Protein AF-A0A935T6H9-F1 (afdb_monomer_lite)

Structure (mmCIF, N/CA/C/O backbone):
data_AF-A0A935T6H9-F1
#
_entry.id   AF-A0A935T6H9-F1
#
loop_
_atom_site.group_PDB
_atom_site.id
_atom_site.type_symbol
_atom_site.label_atom_id
_atom_site.label_alt_id
_atom_site.label_comp_id
_atom_site.label_asym_id
_atom_site.label_entity_id
_atom_site.label_seq_id
_atom_site.pdbx_PDB_ins_code
_atom_site.Cartn_x
_atom_site.Cartn_y
_atom_site.Cartn_z
_atom_site.occupancy
_atom_site.B_iso_or_equiv
_atom_site.auth_seq_id
_atom_site.auth_comp_id
_atom_site.auth_asym_id
_atom_site.auth_atom_id
_atom_site.pdbx_PDB_model_num
ATOM 1 N N . MET A 1 1 ? -3.348 -2.156 11.776 1.00 93.25 1 MET A N 1
ATOM 2 C CA . MET A 1 1 ? -3.528 -0.909 10.995 1.00 93.25 1 MET A CA 1
ATOM 3 C C . MET A 1 1 ? -2.315 0.017 11.022 1.00 93.25 1 MET A C 1
ATOM 5 O O . MET A 1 1 ? -1.861 0.352 9.945 1.00 93.25 1 MET A O 1
ATOM 9 N N . LYS A 1 2 ? -1.727 0.398 12.173 1.00 97.06 2 LYS A N 1
ATOM 10 C CA . LYS A 1 2 ? -0.544 1.299 12.185 1.00 97.06 2 LYS A CA 1
ATOM 11 C C . LYS A 1 2 ? 0.633 0.799 11.331 1.00 97.06 2 LYS A C 1
ATOM 13 O O . LYS A 1 2 ? 1.162 1.563 10.543 1.00 97.06 2 LYS A O 1
ATOM 18 N N . LEU A 1 3 ? 0.987 -0.487 11.433 1.00 96.69 3 LEU A N 1
ATOM 19 C CA . LEU A 1 3 ? 1.999 -1.092 10.554 1.00 96.69 3 LEU A CA 1
ATOM 20 C C . LEU A 1 3 ? 1.602 -1.004 9.074 1.00 96.69 3 LEU A C 1
ATOM 22 O O . LEU A 1 3 ? 2.438 -0.675 8.250 1.00 96.69 3 LEU A O 1
ATOM 26 N N . MET A 1 4 ? 0.331 -1.253 8.747 1.00 97.44 4 MET A N 1
ATOM 27 C CA . MET A 1 4 ? -0.152 -1.162 7.367 1.00 97.44 4 MET A CA 1
ATOM 28 C C . MET A 1 4 ? 0.023 0.260 6.833 1.00 97.44 4 MET A C 1
ATOM 30 O O . MET A 1 4 ? 0.609 0.409 5.782 1.00 97.44 4 MET A O 1
ATOM 34 N N . ILE A 1 5 ? -0.325 1.303 7.599 1.00 98.38 5 ILE A N 1
ATOM 35 C CA . ILE A 1 5 ? -0.088 2.709 7.206 1.00 98.38 5 ILE A CA 1
ATOM 36 C C . ILE A 1 5 ? 1.379 2.964 6.827 1.00 98.38 5 ILE A C 1
ATOM 38 O O 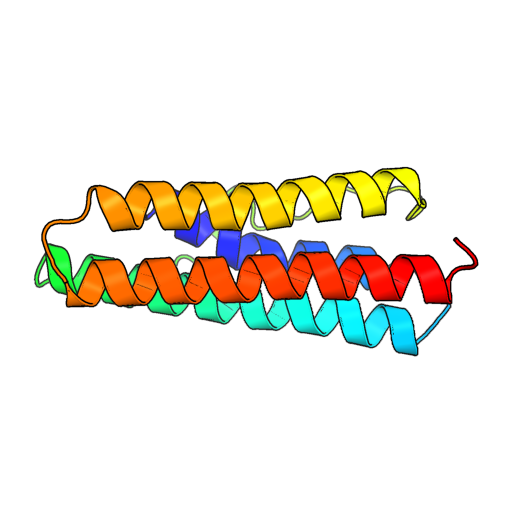. ILE A 1 5 ? 1.645 3.690 5.872 1.00 98.38 5 ILE A O 1
ATOM 42 N N . LEU A 1 6 ? 2.332 2.368 7.549 1.00 97.94 6 LEU A N 1
ATOM 43 C CA . LEU A 1 6 ? 3.752 2.491 7.214 1.00 97.94 6 LEU A CA 1
ATOM 44 C C . LEU A 1 6 ? 4.088 1.797 5.884 1.00 97.94 6 LEU A C 1
ATOM 46 O O . LEU A 1 6 ? 4.887 2.311 5.114 1.00 97.94 6 LEU A O 1
ATOM 50 N N . LEU A 1 7 ? 3.474 0.652 5.591 1.00 97.12 7 LEU A N 1
ATOM 51 C CA . LEU A 1 7 ? 3.682 -0.051 4.322 1.00 97.12 7 LEU A CA 1
ATOM 52 C C . LEU A 1 7 ? 3.012 0.686 3.153 1.00 97.12 7 LEU A C 1
ATOM 54 O O . LEU A 1 7 ? 3.672 0.939 2.153 1.00 97.12 7 LEU A O 1
ATOM 58 N N . GLU A 1 8 ? 1.764 1.128 3.322 1.00 97.94 8 GLU A N 1
ATOM 59 C CA . GLU A 1 8 ? 1.016 1.897 2.316 1.00 97.94 8 GLU A CA 1
ATOM 60 C C . GLU A 1 8 ? 1.744 3.199 1.940 1.00 97.94 8 GLU A C 1
ATOM 62 O O . GLU A 1 8 ? 1.928 3.528 0.773 1.00 97.94 8 GLU A O 1
ATOM 67 N N . THR A 1 9 ? 2.248 3.944 2.929 1.00 97.56 9 THR A N 1
ATOM 68 C CA . THR A 1 9 ? 3.007 5.177 2.645 1.00 97.56 9 THR A CA 1
ATOM 69 C C . THR A 1 9 ? 4.376 4.909 2.021 1.00 97.56 9 THR A C 1
ATOM 71 O O . THR A 1 9 ? 4.877 5.756 1.288 1.00 97.56 9 THR A O 1
ATOM 74 N N . ALA A 1 10 ? 4.973 3.737 2.256 1.00 96.88 10 ALA A N 1
ATOM 75 C CA . ALA A 1 10 ? 6.195 3.308 1.575 1.00 96.88 10 ALA A CA 1
ATOM 76 C C . ALA A 1 10 ? 5.948 2.838 0.127 1.00 96.88 10 ALA A C 1
ATOM 78 O O . ALA A 1 10 ? 6.893 2.756 -0.662 1.00 96.88 10 ALA A O 1
ATOM 79 N N . GLY A 1 11 ? 4.695 2.560 -0.242 1.00 97.06 11 GLY A N 1
ATOM 80 C CA . GLY A 1 11 ? 4.313 2.141 -1.586 1.00 97.06 11 GLY A CA 1
ATOM 81 C C . GLY A 1 11 ? 4.603 3.202 -2.649 1.00 97.06 11 GLY A C 1
ATOM 82 O O . GLY A 1 11 ? 5.179 2.882 -3.687 1.00 97.06 11 GLY A O 1
ATOM 83 N N . GLU A 1 12 ? 4.308 4.480 -2.384 1.00 96.94 12 GLU A N 1
ATOM 84 C CA . GLU A 1 12 ? 4.572 5.571 -3.336 1.00 96.94 12 GLU A CA 1
ATOM 85 C C . GLU A 1 12 ? 6.046 5.654 -3.780 1.00 96.94 12 GLU A C 1
ATOM 87 O O . GLU A 1 12 ? 6.306 5.535 -4.984 1.00 96.94 12 GLU A O 1
ATOM 92 N N . PRO A 1 13 ? 7.035 5.802 -2.872 1.00 96.44 13 PRO A N 1
ATOM 93 C CA . PRO A 1 13 ? 8.434 5.867 -3.281 1.00 96.44 13 PRO A CA 1
ATOM 94 C C . PRO A 1 13 ? 8.929 4.560 -3.920 1.00 96.44 13 PRO A C 1
ATOM 96 O O . PRO A 1 13 ? 9.756 4.619 -4.833 1.00 96.44 13 PRO A O 1
ATOM 99 N N . LEU A 1 14 ? 8.410 3.394 -3.512 1.00 96.50 14 LEU A N 1
ATOM 100 C CA . LEU A 1 14 ? 8.722 2.113 -4.157 1.00 96.50 14 LEU A CA 1
ATOM 101 C C . LEU A 1 14 ? 8.260 2.099 -5.621 1.00 96.50 14 LEU A C 1
ATOM 103 O O . LEU A 1 14 ? 9.062 1.852 -6.524 1.00 96.50 14 LEU A O 1
ATOM 107 N N . TYR A 1 15 ? 6.986 2.401 -5.869 1.00 97.81 15 TYR A N 1
ATOM 108 C CA . TYR A 1 15 ? 6.401 2.435 -7.208 1.00 97.81 15 TYR A CA 1
ATOM 109 C C . TYR A 1 15 ? 7.052 3.478 -8.112 1.00 97.81 15 TYR A C 1
ATOM 111 O O . TYR A 1 15 ? 7.261 3.235 -9.303 1.00 97.81 15 TYR A O 1
ATOM 119 N N . PHE A 1 16 ? 7.411 4.631 -7.553 1.00 96.31 16 PHE A N 1
ATOM 120 C CA . PHE A 1 16 ? 8.108 5.671 -8.297 1.00 96.31 16 PHE A CA 1
ATOM 121 C C . PHE A 1 16 ? 9.527 5.216 -8.649 1.00 96.31 16 PHE A C 1
ATOM 123 O O . PHE A 1 16 ? 9.931 5.365 -9.799 1.00 96.31 16 PHE A O 1
ATOM 130 N N . GLY A 1 17 ? 10.248 4.585 -7.718 1.00 95.50 17 GLY A N 1
ATOM 131 C CA . GLY A 1 17 ? 11.563 3.997 -7.985 1.00 95.50 17 GLY A CA 1
ATOM 132 C C . GLY A 1 17 ? 11.528 2.920 -9.075 1.00 95.50 17 GLY A C 1
ATOM 133 O O . GLY A 1 17 ? 12.392 2.903 -9.950 1.00 95.50 17 GLY A O 1
ATOM 134 N N . LEU A 1 18 ? 10.497 2.069 -9.078 1.00 96.38 18 LEU A N 1
ATOM 135 C CA . LEU A 1 18 ? 10.265 1.091 -10.146 1.00 96.38 18 LEU A CA 1
ATOM 136 C C . LEU A 1 18 ? 10.012 1.764 -11.497 1.00 96.38 18 LEU A C 1
ATOM 138 O O . LEU A 1 18 ? 10.591 1.359 -12.503 1.00 96.38 18 LEU A O 1
ATOM 142 N N . ALA A 1 19 ? 9.182 2.808 -11.528 1.00 96.75 19 ALA A N 1
ATOM 143 C CA . ALA A 1 19 ? 8.930 3.562 -12.749 1.00 96.75 19 ALA A CA 1
ATOM 144 C C . ALA A 1 19 ? 10.233 4.141 -13.322 1.00 96.75 19 ALA A C 1
ATOM 146 O O . ALA A 1 19 ? 10.474 4.042 -14.521 1.00 96.75 19 ALA A O 1
ATOM 147 N N . GLU A 1 20 ? 11.126 4.674 -12.486 1.00 94.56 20 GLU A N 1
ATOM 148 C CA . GLU A 1 20 ? 12.399 5.222 -12.966 1.00 94.56 20 GLU A CA 1
ATOM 149 C C . GLU A 1 20 ? 13.270 4.198 -13.717 1.00 94.56 20 GLU A C 1
ATOM 151 O O . GLU A 1 20 ? 13.994 4.584 -14.637 1.00 94.56 20 GLU A O 1
ATOM 156 N N . GLY A 1 21 ? 13.135 2.905 -13.406 1.00 92.81 21 GLY A N 1
ATOM 157 C CA . GLY A 1 21 ? 13.841 1.809 -14.076 1.00 92.81 21 GLY A CA 1
ATOM 158 C C . GLY A 1 21 ? 13.265 1.367 -15.428 1.00 92.81 21 GLY A C 1
ATOM 159 O O . GLY A 1 21 ? 13.861 0.505 -16.074 1.00 92.81 21 GLY A O 1
ATOM 160 N N . LEU A 1 22 ? 12.133 1.924 -15.874 1.00 94.88 22 LEU A N 1
ATOM 161 C CA . LEU A 1 22 ? 11.483 1.565 -17.139 1.00 94.88 22 LEU A CA 1
ATOM 162 C C . LEU A 1 22 ? 11.754 2.591 -18.246 1.00 94.88 22 LEU A C 1
ATOM 164 O O . LEU A 1 22 ? 11.831 3.793 -17.992 1.00 94.88 22 LEU A O 1
ATOM 168 N N . SER A 1 23 ? 11.836 2.123 -19.495 1.00 92.56 23 SER A N 1
ATOM 169 C CA . SER A 1 23 ? 11.991 2.973 -20.687 1.00 92.56 23 SER A CA 1
ATOM 170 C C . SER A 1 23 ? 10.662 3.419 -21.313 1.00 92.56 23 SER A C 1
ATOM 172 O O . SER A 1 23 ? 10.629 4.430 -22.011 1.00 92.56 23 SER A O 1
ATOM 174 N N . SER A 1 24 ? 9.568 2.689 -21.073 1.00 96.19 24 SER A N 1
ATOM 175 C CA . SER A 1 24 ? 8.231 3.011 -21.591 1.00 96.19 24 SER A CA 1
ATOM 176 C C . SER A 1 24 ? 7.511 4.013 -20.683 1.00 96.19 24 SER A C 1
ATOM 178 O O . SER A 1 24 ? 7.191 3.686 -19.543 1.00 96.19 24 SER A O 1
ATOM 180 N N . GLU A 1 25 ? 7.212 5.222 -21.175 1.00 97.81 25 GLU A N 1
ATOM 181 C CA . GLU A 1 25 ? 6.504 6.248 -20.382 1.00 97.81 25 GLU A CA 1
ATOM 182 C C . GLU A 1 25 ? 5.075 5.836 -20.008 1.00 97.81 25 GLU A C 1
ATOM 184 O O . GLU A 1 25 ? 4.578 6.189 -18.936 1.00 97.81 25 GLU A O 1
ATOM 189 N N . GLU A 1 26 ? 4.428 5.036 -20.852 1.00 98.19 26 GLU A N 1
ATOM 190 C CA . GLU A 1 26 ? 3.116 4.474 -20.545 1.00 98.19 26 GLU A CA 1
ATOM 191 C C . GLU A 1 26 ? 3.206 3.538 -19.332 1.00 98.19 26 GLU A C 1
ATOM 193 O O . GLU A 1 26 ? 2.496 3.728 -18.344 1.00 98.19 26 GLU A O 1
ATOM 198 N N . ALA A 1 27 ? 4.176 2.619 -19.331 1.00 98.19 27 ALA A N 1
ATOM 199 C CA . ALA A 1 27 ? 4.413 1.723 -18.203 1.00 98.19 27 ALA A CA 1
ATOM 200 C C . ALA A 1 27 ? 4.794 2.483 -16.916 1.00 98.19 27 ALA A C 1
ATOM 202 O O . ALA A 1 27 ? 4.328 2.158 -15.822 1.00 98.19 27 ALA A O 1
ATOM 203 N N . ARG A 1 28 ? 5.593 3.551 -17.039 1.00 98.38 28 ARG A N 1
ATOM 204 C CA . ARG A 1 28 ? 5.948 4.443 -15.920 1.00 98.38 28 ARG A CA 1
ATOM 205 C C . ARG A 1 28 ? 4.724 5.119 -15.322 1.00 98.38 28 ARG A C 1
ATOM 207 O O . ARG A 1 28 ? 4.598 5.212 -14.101 1.00 98.38 28 ARG A O 1
ATOM 214 N N . THR A 1 29 ? 3.823 5.594 -16.175 1.00 98.69 29 THR A N 1
ATOM 215 C CA . THR A 1 29 ? 2.588 6.262 -15.757 1.00 98.69 29 THR A CA 1
ATOM 216 C C . THR A 1 29 ? 1.700 5.320 -14.954 1.00 98.69 29 THR A C 1
ATOM 218 O O . THR A 1 29 ? 1.190 5.718 -13.903 1.00 98.69 29 THR A O 1
ATOM 221 N N . LEU A 1 30 ? 1.579 4.071 -15.408 1.00 98.62 30 LEU A N 1
ATOM 222 C CA . LEU A 1 30 ? 0.832 3.024 -14.720 1.00 98.62 30 LEU A CA 1
ATOM 223 C C . LEU A 1 30 ? 1.402 2.737 -13.320 1.00 98.62 30 LEU A C 1
ATOM 225 O O . LEU A 1 30 ? 0.659 2.783 -12.341 1.00 98.62 30 LEU A O 1
ATOM 229 N N . LEU A 1 31 ? 2.717 2.545 -13.181 1.00 98.38 31 LEU A N 1
ATOM 230 C CA . LEU A 1 31 ? 3.334 2.309 -11.867 1.00 98.38 31 LEU A CA 1
ATOM 231 C C . LEU A 1 31 ? 3.197 3.507 -10.922 1.00 98.38 31 LEU A C 1
ATOM 233 O O . LEU A 1 31 ? 2.820 3.346 -9.764 1.00 98.38 31 LEU A O 1
ATOM 237 N N . ARG A 1 32 ? 3.426 4.732 -11.410 1.00 98.56 32 ARG A N 1
ATOM 238 C CA . ARG A 1 32 ? 3.225 5.942 -10.593 1.00 98.56 32 ARG A CA 1
ATOM 239 C C . ARG A 1 32 ? 1.766 6.109 -10.167 1.00 98.56 32 ARG A C 1
ATOM 241 O O . ARG A 1 32 ? 1.504 6.766 -9.163 1.00 98.56 32 ARG A O 1
ATOM 248 N N . GLN A 1 33 ? 0.814 5.573 -10.933 1.00 98.50 33 GLN A N 1
ATOM 249 C CA . GLN A 1 33 ? -0.586 5.568 -10.529 1.00 98.50 33 GLN A CA 1
ATOM 250 C C . GLN A 1 33 ? -0.825 4.659 -9.324 1.00 98.50 33 GLN A C 1
ATOM 252 O O . GLN A 1 33 ? -1.447 5.148 -8.384 1.00 98.50 33 GLN A O 1
ATOM 257 N N . ASN A 1 34 ? -0.293 3.427 -9.311 1.00 98.50 34 ASN A N 1
ATOM 258 C CA . ASN A 1 34 ? -0.342 2.572 -8.114 1.00 98.50 34 ASN A CA 1
ATOM 259 C C . ASN A 1 34 ? 0.233 3.333 -6.915 1.00 98.50 34 ASN A C 1
ATOM 261 O O . ASN A 1 34 ? -0.471 3.546 -5.940 1.00 98.50 34 ASN A O 1
ATOM 265 N N . GLY A 1 35 ? 1.449 3.880 -7.045 1.00 97.50 35 GLY A N 1
ATOM 266 C CA . GLY A 1 35 ? 2.110 4.591 -5.947 1.00 97.50 35 GLY A CA 1
ATOM 267 C C . GLY A 1 35 ? 1.277 5.717 -5.320 1.00 97.50 35 GLY A C 1
ATOM 268 O O . GLY A 1 35 ? 1.233 5.842 -4.101 1.00 97.50 35 GLY A O 1
ATOM 269 N N . ARG A 1 36 ? 0.562 6.513 -6.127 1.00 97.56 36 ARG A N 1
ATOM 270 C CA . ARG A 1 36 ? -0.347 7.545 -5.595 1.00 97.56 36 ARG A CA 1
ATOM 271 C C . ARG A 1 36 ? -1.574 6.943 -4.909 1.00 97.56 36 ARG A C 1
ATOM 273 O O . ARG A 1 36 ? -2.032 7.495 -3.911 1.00 97.56 36 ARG A O 1
ATOM 280 N N . GLU A 1 37 ? -2.121 5.857 -5.450 1.00 98.06 37 GLU A N 1
ATOM 281 C CA . GLU A 1 37 ? -3.276 5.150 -4.881 1.00 98.06 37 GLU A CA 1
ATOM 282 C C . GLU A 1 37 ? -2.926 4.529 -3.505 1.00 98.06 37 GLU A C 1
ATOM 284 O O . GLU A 1 37 ? -3.736 4.649 -2.584 1.00 98.06 37 GLU A O 1
ATOM 289 N N . GLU A 1 38 ? -1.687 4.065 -3.287 1.00 97.69 38 GLU A N 1
ATOM 290 C CA . GLU A 1 38 ? -1.216 3.582 -1.968 1.00 97.69 38 GLU A CA 1
ATOM 291 C C . GLU A 1 38 ? -1.319 4.647 -0.861 1.00 97.69 38 GLU A C 1
ATOM 293 O O . GLU A 1 38 ? -1.718 4.383 0.277 1.00 97.69 38 GLU A O 1
ATOM 298 N N . THR A 1 39 ? -1.054 5.919 -1.177 1.00 95.25 39 THR A N 1
ATOM 299 C CA . THR A 1 39 ? -1.217 6.994 -0.180 1.00 95.25 39 THR A CA 1
ATOM 300 C C . THR A 1 39 ? -2.676 7.132 0.274 1.00 95.25 39 THR A C 1
ATOM 302 O O . THR A 1 39 ? -2.951 7.407 1.448 1.00 95.25 39 THR A O 1
ATOM 305 N N . ALA A 1 40 ? -3.640 6.866 -0.617 1.00 97.75 40 ALA A N 1
ATOM 306 C CA . ALA A 1 40 ? -5.056 6.866 -0.272 1.00 97.75 40 ALA A CA 1
ATOM 307 C C . ALA A 1 40 ? -5.407 5.702 0.669 1.00 97.75 40 ALA A C 1
ATOM 309 O O . ALA A 1 40 ? -6.233 5.884 1.572 1.00 97.75 40 ALA A O 1
ATOM 310 N N . HIS A 1 41 ? -4.747 4.545 0.535 1.00 98.50 41 HIS A N 1
ATOM 311 C CA . HIS A 1 41 ? -4.907 3.423 1.463 1.00 98.50 41 HIS A CA 1
ATOM 312 C C . HIS A 1 41 ? -4.539 3.822 2.890 1.00 98.50 41 HIS A C 1
ATOM 314 O O . HIS A 1 41 ? -5.322 3.589 3.822 1.00 98.50 41 HIS A O 1
ATOM 320 N N . ALA A 1 42 ? -3.401 4.503 3.060 1.00 98.25 42 ALA A N 1
ATOM 321 C CA . ALA A 1 42 ? -2.949 5.010 4.351 1.00 98.25 42 ALA A CA 1
ATOM 322 C C . ALA A 1 42 ? -3.972 5.966 4.990 1.00 98.25 42 ALA A C 1
ATOM 324 O O . ALA A 1 42 ? -4.257 5.873 6.189 1.00 98.25 42 ALA A O 1
ATOM 325 N N . HIS A 1 43 ? -4.588 6.846 4.196 1.00 98.38 43 HIS A N 1
ATOM 326 C CA . HIS A 1 43 ? -5.638 7.750 4.673 1.00 9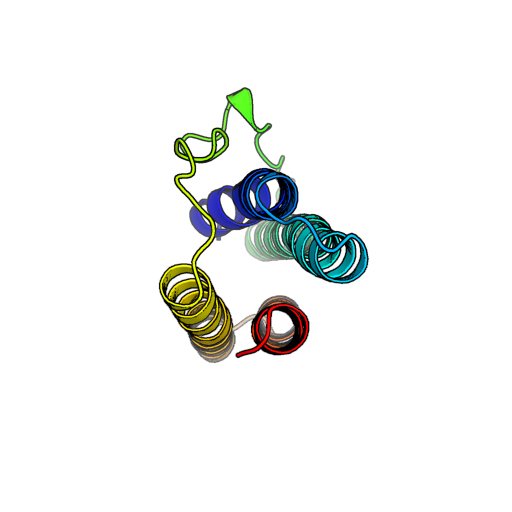8.38 43 HIS A CA 1
ATOM 327 C C . HIS A 1 43 ? -6.913 7.015 5.111 1.00 98.38 43 HIS A C 1
ATOM 329 O O . HIS A 1 43 ? -7.511 7.387 6.127 1.00 98.38 43 HIS A O 1
ATOM 335 N N . ARG A 1 44 ? -7.317 5.948 4.411 1.00 98.69 44 ARG A N 1
ATOM 336 C CA . ARG A 1 44 ? -8.454 5.114 4.841 1.00 98.69 44 ARG A CA 1
ATOM 337 C C . ARG A 1 44 ? -8.142 4.347 6.122 1.00 98.69 44 ARG A C 1
ATOM 339 O O . ARG A 1 44 ? -8.983 4.290 7.016 1.00 98.69 44 ARG A O 1
ATOM 346 N N . LEU A 1 45 ? -6.920 3.843 6.269 1.00 98.62 45 LEU A N 1
ATOM 347 C CA . LEU A 1 45 ? -6.468 3.202 7.504 1.00 98.62 45 LEU A CA 1
ATOM 348 C C . LEU A 1 45 ? -6.383 4.184 8.681 1.00 98.62 45 LEU A C 1
ATOM 350 O O . LEU A 1 45 ? -6.757 3.826 9.796 1.00 98.62 45 LEU A O 1
ATOM 354 N N . LYS A 1 46 ? -5.944 5.431 8.453 1.00 98.62 46 LYS A N 1
ATOM 355 C CA . LYS A 1 46 ? -6.031 6.508 9.455 1.00 98.62 46 LYS A CA 1
ATOM 356 C C . LYS A 1 46 ? -7.477 6.681 9.908 1.00 98.62 46 LYS A C 1
ATOM 358 O O . LYS A 1 46 ? -7.742 6.637 11.104 1.00 98.62 46 LYS A O 1
ATOM 363 N N . LYS A 1 47 ? -8.410 6.830 8.962 1.00 98.81 47 LYS A N 1
ATOM 364 C CA . LYS A 1 47 ? -9.837 6.993 9.270 1.00 98.81 47 LYS A CA 1
ATOM 365 C C . LYS A 1 47 ? -10.382 5.809 10.076 1.00 98.81 47 LYS A C 1
ATOM 367 O O . LYS A 1 47 ? -11.102 6.027 11.044 1.00 98.81 47 LYS A O 1
ATOM 372 N N . ALA A 1 48 ? -9.999 4.583 9.725 1.00 98.75 48 ALA A N 1
ATOM 373 C CA . ALA A 1 48 ? -10.347 3.381 10.475 1.00 98.75 48 ALA A CA 1
ATOM 374 C C . ALA A 1 48 ? -9.838 3.416 11.928 1.00 98.75 48 ALA A C 1
ATOM 376 O O . ALA A 1 48 ? -10.603 3.131 12.846 1.00 98.75 48 ALA A O 1
ATOM 377 N N . ILE A 1 49 ? -8.581 3.817 12.153 1.00 98.62 49 ILE A N 1
ATOM 378 C CA . ILE A 1 49 ? -8.033 3.994 13.508 1.00 98.62 49 ILE A CA 1
ATOM 379 C C . ILE A 1 49 ? -8.860 5.020 14.283 1.00 98.62 49 ILE A C 1
ATOM 381 O O . ILE A 1 49 ? -9.287 4.718 15.391 1.00 98.62 49 ILE A O 1
ATOM 385 N N . GLU A 1 50 ? -9.130 6.186 13.691 1.00 98.69 50 GLU A N 1
ATOM 386 C CA . GLU A 1 50 ? -9.886 7.265 14.342 1.00 98.69 50 GLU A CA 1
ATOM 387 C C . GLU A 1 50 ? -11.314 6.833 14.716 1.00 98.69 50 GLU A C 1
ATOM 389 O O . GLU A 1 50 ? -11.812 7.212 15.773 1.00 98.69 50 GLU A O 1
ATOM 394 N N . ILE A 1 51 ? -11.965 6.001 13.892 1.00 98.69 51 ILE A N 1
ATOM 395 C CA . ILE A 1 51 ? -13.276 5.411 14.212 1.00 98.69 51 ILE A CA 1
ATOM 396 C C . ILE A 1 51 ? -13.173 4.463 15.412 1.00 98.69 51 ILE A C 1
ATOM 398 O O . ILE A 1 51 ? -14.004 4.522 16.316 1.00 98.69 51 ILE A O 1
ATOM 402 N N . LEU A 1 52 ? -12.177 3.575 15.418 1.00 98.38 52 LEU A N 1
ATOM 403 C CA . LEU A 1 52 ? -12.038 2.539 16.445 1.00 98.38 52 LEU A CA 1
ATOM 404 C C . LEU A 1 52 ? -11.600 3.096 17.802 1.00 98.38 52 LEU A C 1
ATOM 406 O O . LEU A 1 52 ? -11.979 2.549 18.836 1.00 98.38 52 LEU A O 1
ATOM 410 N N . THR A 1 53 ? -10.780 4.147 17.809 1.00 98.06 53 THR A N 1
ATOM 411 C CA . THR A 1 53 ? -10.233 4.722 19.044 1.00 98.06 53 THR A CA 1
ATOM 412 C C . THR A 1 53 ? -11.010 5.934 19.538 1.00 98.06 53 THR A C 1
ATOM 414 O O . THR A 1 53 ? -10.914 6.250 20.719 1.00 98.06 53 THR A O 1
ATOM 417 N N . GLY A 1 54 ? -11.745 6.625 18.660 1.00 98.38 54 GLY A N 1
ATOM 418 C CA . GLY A 1 54 ? -12.345 7.929 18.956 1.00 98.38 54 GLY A CA 1
ATOM 419 C C . GLY A 1 54 ? -11.330 9.076 19.040 1.00 98.38 54 GLY A C 1
ATOM 420 O O . GLY A 1 54 ? -11.706 10.194 19.380 1.00 98.38 54 GLY A O 1
ATOM 421 N N . GLU A 1 55 ? -10.061 8.816 18.717 1.00 98.19 55 GLU A N 1
ATOM 422 C CA . GLU A 1 55 ? -8.947 9.757 18.865 1.00 98.19 55 GLU A CA 1
ATOM 423 C C . GLU A 1 55 ? -8.320 10.077 17.505 1.00 98.19 55 GLU A C 1
ATOM 425 O O . GLU A 1 55 ? -8.191 9.171 16.676 1.00 98.19 55 GLU A O 1
ATOM 430 N N . PRO A 1 56 ? -7.876 11.325 17.266 1.00 98.12 56 PRO A N 1
ATOM 431 C CA . PRO A 1 56 ? -7.194 11.690 16.032 1.00 98.12 56 PRO A CA 1
ATOM 432 C C . PRO A 1 56 ? -5.879 10.917 15.871 1.00 98.12 56 PRO A C 1
ATOM 434 O O . PRO A 1 56 ? -5.165 10.652 16.842 1.00 98.12 56 PRO A O 1
ATOM 437 N N . TYR A 1 57 ? -5.523 10.597 14.627 1.00 98.12 57 TYR A N 1
ATOM 438 C CA . TYR A 1 57 ? -4.277 9.892 14.320 1.00 98.12 57 TYR A CA 1
ATOM 439 C C . TYR A 1 57 ? -3.488 10.587 13.211 1.00 98.12 57 TYR A C 1
ATOM 441 O O . TYR A 1 57 ? -3.996 10.798 12.116 1.00 98.12 57 TYR A O 1
ATOM 449 N N . THR A 1 58 ? -2.216 10.895 13.453 1.00 98.00 58 THR A N 1
ATOM 450 C CA . THR A 1 58 ? -1.326 11.465 12.431 1.00 98.00 58 THR A CA 1
ATOM 451 C C . THR A 1 58 ? -0.570 10.348 11.719 1.00 98.00 58 THR A C 1
ATOM 453 O O . THR A 1 58 ? 0.055 9.510 12.368 1.00 98.00 58 THR A O 1
ATOM 456 N N . ILE A 1 59 ? -0.623 10.339 10.384 1.00 97.81 59 ILE A N 1
ATOM 457 C CA . ILE A 1 59 ? 0.201 9.447 9.560 1.00 97.81 59 ILE A CA 1
ATOM 458 C C . ILE A 1 59 ? 1.662 9.913 9.679 1.00 97.81 59 ILE A C 1
ATOM 460 O O . ILE A 1 59 ? 1.907 11.099 9.446 1.00 97.81 59 ILE A O 1
ATOM 464 N N . PRO A 1 60 ? 2.610 9.030 10.046 1.00 97.06 60 PRO A N 1
ATOM 465 C CA . PRO A 1 60 ? 4.028 9.379 10.084 1.00 97.06 60 PRO A CA 1
ATOM 466 C C . PRO A 1 60 ? 4.527 9.866 8.724 1.00 97.06 60 PRO A C 1
ATOM 468 O O . PRO A 1 60 ? 4.100 9.367 7.682 1.00 97.06 60 PRO A O 1
ATOM 471 N N . THR A 1 61 ? 5.444 10.825 8.734 1.00 96.62 61 THR A N 1
ATOM 472 C CA . THR A 1 61 ? 6.155 11.248 7.521 1.00 96.62 61 THR A CA 1
ATOM 473 C C . THR A 1 61 ? 7.055 10.125 6.995 1.00 96.62 61 THR A C 1
ATOM 475 O O . THR A 1 61 ? 7.362 9.172 7.715 1.00 96.62 61 THR A O 1
ATOM 478 N N . LEU A 1 62 ? 7.513 10.226 5.741 1.00 95.75 62 LEU A N 1
ATOM 479 C CA . LEU A 1 62 ? 8.432 9.231 5.169 1.00 95.75 62 LEU A CA 1
ATOM 480 C C . LEU A 1 62 ? 9.748 9.122 5.955 1.00 95.75 62 LEU A C 1
ATOM 482 O O . LEU A 1 62 ? 10.245 8.014 6.124 1.00 95.75 62 LEU A O 1
ATOM 486 N N . ASP A 1 63 ? 10.264 10.230 6.495 1.00 96.50 63 ASP A N 1
ATOM 487 C CA . ASP A 1 63 ? 11.492 10.240 7.306 1.00 96.50 63 ASP A CA 1
ATOM 488 C C . ASP A 1 63 ? 11.310 9.536 8.665 1.00 96.50 63 ASP A C 1
ATOM 490 O O . ASP A 1 63 ? 12.260 9.005 9.238 1.00 96.50 63 ASP A O 1
ATOM 494 N N . GLU A 1 64 ? 10.081 9.504 9.184 1.00 97.06 64 GLU A N 1
ATOM 495 C CA . GLU A 1 64 ? 9.715 8.786 10.412 1.00 97.06 64 GLU A CA 1
ATOM 496 C C . GLU A 1 64 ? 9.337 7.320 10.144 1.00 97.06 64 GLU A C 1
ATOM 498 O O . GLU A 1 64 ? 9.208 6.521 11.077 1.00 97.06 64 GLU A O 1
ATOM 503 N N . ASN A 1 65 ? 9.133 6.957 8.877 1.00 97.31 65 ASN A N 1
ATOM 504 C CA . ASN A 1 65 ? 8.728 5.627 8.466 1.00 97.31 65 ASN A CA 1
ATOM 505 C C . ASN A 1 65 ? 9.969 4.738 8.250 1.00 97.31 65 ASN A C 1
ATOM 507 O O . ASN A 1 65 ? 10.746 4.992 7.329 1.00 97.31 65 ASN A O 1
ATOM 511 N N . PRO A 1 66 ? 10.147 3.637 9.009 1.00 95.75 66 PRO A N 1
ATOM 512 C CA . PRO A 1 66 ? 11.288 2.734 8.826 1.00 95.75 66 PRO A CA 1
ATOM 513 C C . PRO A 1 66 ? 11.327 2.052 7.447 1.00 95.75 66 PRO A C 1
ATOM 515 O O . PRO A 1 66 ? 12.361 1.505 7.072 1.00 95.75 66 PRO A O 1
ATOM 518 N N . TYR A 1 67 ? 10.221 2.083 6.699 1.00 95.00 67 TYR A N 1
ATOM 519 C CA . TYR A 1 67 ? 10.107 1.585 5.327 1.00 95.00 67 TYR A CA 1
ATOM 520 C C . TYR A 1 67 ? 10.069 2.713 4.282 1.00 95.00 67 TYR A C 1
ATOM 522 O O . TYR A 1 67 ? 9.981 2.432 3.093 1.00 95.00 67 TYR A O 1
ATOM 530 N N . GLY A 1 68 ? 10.130 3.985 4.699 1.00 93.62 68 GLY A N 1
ATOM 531 C CA . GLY A 1 68 ? 9.943 5.146 3.820 1.00 93.62 68 GLY A CA 1
ATOM 532 C C . GLY A 1 68 ? 11.063 5.354 2.799 1.00 93.62 68 GLY A C 1
ATOM 533 O O . GLY A 1 68 ? 10.866 6.040 1.800 1.00 93.62 68 GLY A O 1
ATOM 534 N N . THR A 1 69 ? 12.228 4.735 3.016 1.00 92.44 69 THR A N 1
ATOM 535 C CA . THR A 1 69 ? 13.298 4.666 2.015 1.00 92.44 69 THR A CA 1
ATOM 536 C C . THR A 1 69 ? 13.180 3.354 1.235 1.00 92.44 69 THR A C 1
ATOM 538 O O . THR A 1 69 ? 13.371 2.289 1.830 1.00 92.44 69 THR A O 1
ATOM 541 N N . PRO A 1 70 ? 12.902 3.394 -0.081 1.00 86.81 70 PRO A N 1
ATOM 542 C CA . PRO A 1 70 ? 12.843 2.183 -0.884 1.00 86.81 70 PRO A CA 1
ATOM 543 C C . PRO A 1 70 ? 14.237 1.540 -0.971 1.00 86.81 70 PRO A C 1
ATOM 545 O O . PRO A 1 70 ? 15.253 2.245 -0.930 1.00 86.81 70 PRO A O 1
ATOM 548 N N . PRO A 1 71 ? 14.323 0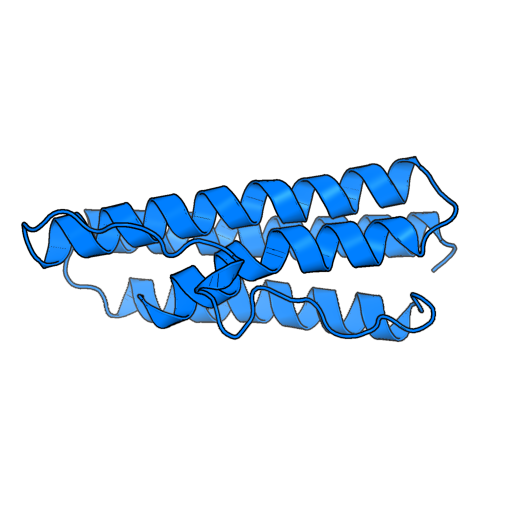.206 -1.101 1.00 83.50 71 PRO A N 1
ATOM 549 C CA . PRO A 1 71 ? 15.603 -0.452 -1.314 1.00 83.50 71 PRO A CA 1
ATOM 550 C C . PRO A 1 71 ? 16.243 0.023 -2.624 1.00 83.50 71 PRO A C 1
ATOM 552 O O . PRO A 1 71 ? 15.561 0.480 -3.543 1.00 83.50 71 PRO A O 1
ATOM 555 N N . ALA A 1 72 ? 17.567 -0.115 -2.730 1.00 82.50 72 ALA A N 1
ATOM 556 C CA . ALA A 1 72 ? 18.253 0.117 -3.994 1.00 82.50 72 ALA A CA 1
ATOM 557 C C . ALA A 1 72 ? 17.696 -0.851 -5.049 1.00 82.50 72 ALA A C 1
ATOM 559 O O . ALA A 1 72 ? 17.889 -2.065 -4.956 1.00 82.50 72 ALA A O 1
ATOM 560 N N . MET A 1 73 ? 16.986 -0.304 -6.032 1.00 77.38 73 MET A N 1
ATOM 561 C CA . MET A 1 73 ? 16.356 -1.104 -7.072 1.00 77.38 73 MET A CA 1
ATOM 562 C C . MET A 1 73 ? 17.406 -1.498 -8.109 1.00 77.38 73 MET A C 1
ATOM 564 O O . MET A 1 73 ? 18.086 -0.649 -8.686 1.00 77.38 73 MET A O 1
ATOM 568 N N . GLY A 1 74 ? 17.555 -2.805 -8.327 1.00 82.44 74 GLY A N 1
ATOM 569 C CA . GLY A 1 74 ? 18.249 -3.328 -9.501 1.00 82.44 74 GLY A CA 1
ATOM 570 C C . GLY A 1 74 ? 17.427 -3.107 -10.780 1.00 82.44 74 GLY A C 1
ATOM 571 O O . GLY A 1 74 ? 16.417 -2.402 -10.757 1.00 82.44 74 GLY A O 1
ATOM 572 N N . PRO A 1 75 ? 17.823 -3.723 -11.906 1.00 90.50 75 PRO A N 1
ATOM 573 C CA . PRO A 1 75 ? 17.018 -3.700 -13.122 1.00 90.50 75 PRO A CA 1
ATOM 574 C C . PRO A 1 75 ? 15.584 -4.175 -12.857 1.00 90.50 75 PRO A C 1
ATOM 576 O O . PRO A 1 75 ? 15.375 -5.181 -12.178 1.00 90.50 75 PRO A O 1
ATOM 579 N N . VAL A 1 76 ? 14.599 -3.470 -13.413 1.00 94.19 76 VAL A N 1
ATOM 580 C CA . VAL A 1 76 ? 13.189 -3.869 -13.326 1.00 94.19 76 VAL A CA 1
ATOM 581 C C . VAL A 1 76 ? 12.953 -4.994 -14.331 1.00 94.19 76 VAL A C 1
ATOM 583 O O . VAL A 1 76 ? 12.792 -4.750 -15.525 1.00 94.19 76 VAL A O 1
ATOM 586 N N . THR A 1 77 ? 13.007 -6.239 -13.854 1.00 93.56 77 THR A N 1
ATOM 587 C CA . THR A 1 77 ? 12.814 -7.437 -14.685 1.00 93.56 77 THR A CA 1
ATOM 588 C C . THR A 1 77 ? 11.360 -7.921 -14.662 1.00 93.56 77 THR A C 1
ATOM 590 O O . THR A 1 77 ? 10.631 -7.632 -13.706 1.00 93.56 77 THR A O 1
ATOM 593 N N . PRO A 1 78 ? 10.926 -8.719 -15.658 1.00 91.88 78 PRO A N 1
ATOM 594 C CA . PRO A 1 78 ? 9.611 -9.358 -15.630 1.00 91.88 78 PRO A CA 1
ATOM 595 C C . PRO A 1 78 ? 9.370 -10.195 -14.365 1.00 91.88 78 PRO A C 1
ATOM 597 O O . PRO A 1 78 ? 8.274 -10.186 -13.818 1.00 91.88 78 PRO A O 1
ATOM 600 N N . GLU A 1 79 ? 10.384 -10.892 -13.846 1.00 93.75 79 GLU A N 1
ATOM 601 C CA . GLU A 1 79 ? 10.270 -11.707 -12.627 1.00 93.75 79 GLU A CA 1
ATOM 602 C C . GLU A 1 79 ? 9.976 -10.850 -11.395 1.00 93.75 79 GLU A C 1
ATOM 604 O O . GLU A 1 79 ? 9.148 -11.228 -10.566 1.00 93.75 79 GLU A O 1
ATOM 609 N N . LEU A 1 80 ? 10.618 -9.684 -11.296 1.00 95.12 80 LEU A N 1
ATOM 610 C CA . LEU A 1 80 ? 10.360 -8.728 -10.226 1.00 95.12 80 LEU A CA 1
ATOM 611 C C . LEU A 1 80 ? 8.922 -8.199 -10.307 1.00 95.12 80 LEU A C 1
ATOM 613 O O . LEU A 1 80 ? 8.233 -8.162 -9.290 1.00 95.12 80 LEU A O 1
ATOM 617 N N . LEU A 1 81 ? 8.442 -7.855 -11.506 1.00 97.00 81 LEU A N 1
ATOM 618 C CA . LEU A 1 81 ? 7.066 -7.388 -11.710 1.00 97.00 81 LEU A CA 1
ATOM 619 C C . LEU A 1 81 ? 6.034 -8.486 -11.412 1.00 97.00 81 LEU A C 1
ATOM 621 O O . LEU A 1 81 ? 5.010 -8.213 -10.793 1.00 97.00 81 LEU A O 1
ATOM 625 N N . ARG A 1 82 ? 6.318 -9.749 -11.758 1.00 97.19 82 ARG A N 1
ATOM 626 C CA . ARG A 1 82 ? 5.474 -10.891 -11.359 1.00 97.19 82 ARG A CA 1
ATOM 627 C C . ARG A 1 82 ? 5.446 -11.070 -9.843 1.00 97.19 82 ARG A C 1
ATOM 629 O O . ARG A 1 82 ? 4.389 -11.363 -9.293 1.00 97.19 82 ARG A O 1
ATOM 636 N N . GLY A 1 83 ? 6.574 -10.858 -9.164 1.00 97.12 83 GLY A N 1
ATOM 637 C CA . GLY A 1 83 ? 6.629 -10.812 -7.703 1.00 97.12 83 GLY A CA 1
ATOM 638 C C . GLY A 1 83 ? 5.758 -9.698 -7.119 1.00 97.12 83 GLY A C 1
ATOM 639 O O . GLY A 1 83 ? 5.032 -9.938 -6.157 1.00 97.12 83 GLY A O 1
ATOM 640 N N . LEU A 1 84 ? 5.770 -8.516 -7.740 1.00 97.25 84 LEU A N 1
ATOM 641 C CA . LEU A 1 84 ? 4.925 -7.390 -7.345 1.00 97.25 84 LEU A CA 1
ATOM 642 C C . LEU A 1 84 ? 3.433 -7.712 -7.513 1.00 97.25 84 LEU A C 1
ATOM 644 O O . LEU A 1 84 ? 2.680 -7.519 -6.572 1.00 97.25 84 LEU A O 1
ATOM 648 N N . ILE A 1 85 ? 3.015 -8.321 -8.630 1.00 98.56 85 ILE A N 1
ATOM 649 C CA . ILE A 1 85 ? 1.622 -8.777 -8.827 1.00 98.56 85 ILE A CA 1
ATOM 650 C C . ILE A 1 85 ? 1.170 -9.705 -7.690 1.00 98.56 85 ILE A C 1
ATOM 652 O O . ILE A 1 85 ? 0.068 -9.561 -7.160 1.00 98.56 85 ILE A O 1
ATOM 656 N N . GLN A 1 86 ? 2.022 -10.656 -7.288 1.00 98.31 86 GLN A N 1
ATOM 657 C CA . GLN A 1 86 ? 1.708 -11.549 -6.168 1.00 98.31 86 GLN A CA 1
ATOM 658 C C . GLN A 1 86 ? 1.586 -10.793 -4.840 1.00 98.31 86 GLN A C 1
ATOM 660 O O . GLN A 1 86 ? 0.758 -11.169 -4.009 1.00 98.31 86 GLN A O 1
ATOM 665 N N . ALA A 1 87 ? 2.394 -9.750 -4.635 1.00 97.62 87 ALA A N 1
ATOM 666 C CA . ALA A 1 87 ? 2.315 -8.906 -3.449 1.00 97.62 87 ALA A CA 1
ATOM 667 C C . ALA A 1 87 ? 0.978 -8.153 -3.393 1.00 97.62 87 ALA A C 1
ATOM 669 O O . ALA A 1 87 ? 0.299 -8.250 -2.377 1.00 97.62 87 ALA A O 1
ATOM 670 N N . GLU A 1 88 ? 0.555 -7.530 -4.496 1.00 98.56 88 GLU A N 1
ATOM 671 C CA . GLU A 1 88 ? -0.718 -6.800 -4.607 1.00 98.56 88 GLU A CA 1
ATOM 672 C C . GLU A 1 88 ? -1.934 -7.711 -4.362 1.00 98.56 88 GLU A C 1
ATOM 674 O O . GLU A 1 88 ? -2.801 -7.445 -3.531 1.00 98.56 88 GLU A O 1
ATOM 679 N N . PHE A 1 89 ? -1.986 -8.883 -5.003 1.00 98.50 89 PHE A N 1
ATOM 680 C CA . PHE A 1 89 ? -3.073 -9.839 -4.747 1.00 98.50 89 PHE A CA 1
ATOM 681 C C . PHE A 1 89 ? -3.025 -10.418 -3.324 1.00 98.50 89 PHE A C 1
ATOM 683 O O . PHE A 1 89 ? -4.059 -10.741 -2.729 1.00 98.50 89 PHE A O 1
ATOM 690 N N . GLY A 1 90 ? -1.826 -10.536 -2.750 1.00 98.25 90 GLY A N 1
ATOM 691 C CA . GLY A 1 90 ? -1.638 -10.843 -1.337 1.00 98.25 90 GLY A CA 1
ATOM 692 C C . GLY A 1 90 ? -2.192 -9.745 -0.423 1.00 98.25 90 GLY A C 1
ATOM 693 O O . GLY A 1 90 ? -2.851 -10.068 0.569 1.00 98.25 90 GLY A O 1
ATOM 694 N N . GLY A 1 91 ? -1.974 -8.478 -0.781 1.00 97.88 91 GLY A N 1
ATOM 695 C CA . GLY A 1 91 ? -2.508 -7.286 -0.125 1.00 97.88 91 GLY A CA 1
ATOM 696 C C . GLY A 1 91 ? -4.030 -7.309 -0.061 1.00 97.88 91 GLY A C 1
ATOM 697 O O . GLY A 1 91 ? -4.590 -7.263 1.039 1.00 97.88 91 GLY A O 1
ATOM 698 N N . ASP A 1 92 ? -4.709 -7.527 -1.196 1.00 98.62 92 ASP A N 1
ATOM 699 C CA . ASP A 1 92 ? -6.171 -7.710 -1.225 1.00 98.62 92 ASP A CA 1
ATOM 700 C C . ASP A 1 92 ? -6.611 -8.805 -0.253 1.00 98.62 92 ASP A C 1
ATOM 702 O O . ASP A 1 92 ? -7.418 -8.570 0.648 1.00 98.62 92 ASP A O 1
ATOM 706 N N . LYS A 1 93 ? -6.018 -9.999 -0.346 1.00 98.44 93 LYS A N 1
ATOM 707 C CA . LYS A 1 93 ? -6.384 -11.118 0.530 1.00 98.44 93 LYS A CA 1
ATOM 708 C C . LYS A 1 93 ? -6.228 -10.780 2.018 1.00 98.44 93 LYS A C 1
ATOM 710 O O . LYS A 1 93 ? -7.055 -11.208 2.834 1.00 98.44 93 LYS A O 1
ATOM 715 N N . LEU A 1 94 ? -5.192 -10.028 2.391 1.00 98.06 94 LEU A N 1
ATOM 716 C CA . LEU A 1 94 ? -5.004 -9.553 3.762 1.00 98.06 94 LEU A CA 1
ATOM 717 C C . LEU A 1 94 ? -6.103 -8.564 4.165 1.00 98.06 94 LEU A C 1
ATOM 719 O O . LEU A 1 94 ? -6.698 -8.732 5.232 1.00 98.06 94 LEU A O 1
ATOM 723 N N . TYR A 1 95 ? -6.436 -7.596 3.311 1.00 98.62 95 TYR A N 1
ATOM 724 C CA . TYR A 1 95 ? -7.534 -6.657 3.545 1.00 98.62 95 TYR A CA 1
ATOM 725 C C . TYR A 1 95 ? -8.889 -7.351 3.709 1.00 98.62 95 TYR A C 1
ATOM 727 O O . TYR A 1 95 ? -9.610 -7.056 4.665 1.00 98.62 95 TYR A O 1
ATOM 735 N N . GLN A 1 96 ? -9.207 -8.318 2.846 1.00 98.62 96 GLN A N 1
ATOM 736 C CA . GLN A 1 96 ? -10.413 -9.148 2.954 1.00 98.62 96 GLN A CA 1
ATOM 737 C C . GLN A 1 96 ? -10.446 -9.900 4.288 1.00 98.62 96 GLN A C 1
ATOM 739 O O . GLN A 1 96 ? -11.473 -9.943 4.966 1.00 98.62 96 GLN A O 1
ATOM 744 N N . THR A 1 97 ? -9.304 -10.461 4.698 1.00 98.44 97 THR A N 1
ATOM 745 C CA . THR A 1 97 ? -9.182 -11.192 5.965 1.00 98.44 97 THR A CA 1
ATOM 746 C C . THR A 1 97 ? -9.422 -10.273 7.158 1.00 98.44 97 THR A C 1
ATOM 748 O O . THR A 1 97 ? -10.171 -10.642 8.061 1.00 98.44 97 THR A O 1
ATOM 751 N N . TYR A 1 98 ? -8.833 -9.075 7.175 1.00 98.12 98 TYR A N 1
ATOM 752 C CA . TYR A 1 98 ? -9.069 -8.114 8.251 1.00 98.12 98 TYR A CA 1
ATOM 753 C C . TYR A 1 98 ? -10.518 -7.629 8.279 1.00 98.12 98 TYR A C 1
ATOM 755 O O . TYR A 1 98 ? -11.119 -7.605 9.349 1.00 98.12 98 TYR A O 1
ATOM 763 N N . ALA A 1 99 ? -11.106 -7.323 7.120 1.00 98.62 99 ALA A N 1
ATOM 764 C CA . ALA A 1 99 ? -12.499 -6.903 7.030 1.00 98.62 99 ALA A CA 1
ATOM 765 C C . ALA A 1 99 ? -13.473 -7.973 7.547 1.00 98.62 99 ALA A C 1
ATOM 767 O O . ALA A 1 99 ? -14.433 -7.643 8.237 1.00 98.62 99 ALA A O 1
ATOM 768 N N . ALA A 1 100 ? -13.214 -9.254 7.271 1.00 98.56 100 ALA A N 1
ATOM 769 C CA . ALA A 1 100 ? -14.054 -10.360 7.735 1.00 98.56 100 ALA A CA 1
ATOM 770 C C . ALA A 1 100 ? -14.070 -10.533 9.267 1.00 98.56 100 ALA A C 1
ATOM 772 O O . ALA A 1 100 ? -14.999 -11.135 9.802 1.00 98.56 100 ALA A O 1
ATOM 773 N N . HIS A 1 101 ? -1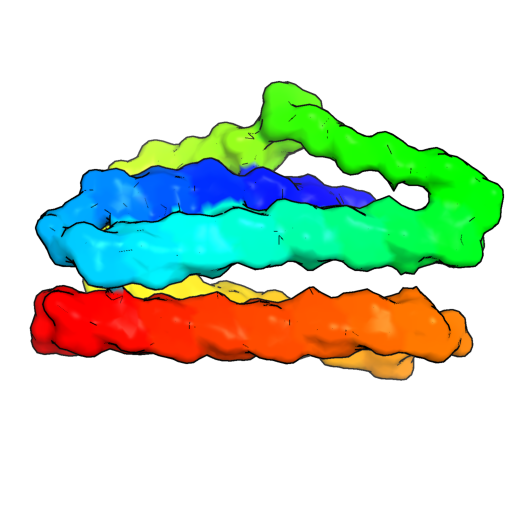3.056 -10.016 9.967 1.00 98.06 101 HIS A N 1
ATOM 774 C CA . HIS A 1 101 ? -12.934 -10.087 11.427 1.00 98.06 101 HIS A CA 1
ATOM 775 C C . HIS A 1 101 ? -13.190 -8.740 12.118 1.00 98.06 101 HIS A C 1
ATOM 777 O O . HIS A 1 101 ? -13.035 -8.641 13.335 1.00 98.06 101 HIS A O 1
ATOM 783 N N . GLU A 1 102 ? -13.569 -7.708 11.367 1.00 98.31 102 GLU A N 1
ATOM 784 C CA . GLU A 1 102 ? -13.816 -6.371 11.893 1.00 98.31 102 GLU A CA 1
ATOM 785 C C . GLU A 1 102 ? -15.303 -6.207 12.270 1.00 98.31 102 GLU A C 1
ATOM 787 O O . GLU A 1 102 ? -16.164 -6.237 11.387 1.00 98.31 102 GLU A O 1
ATOM 792 N N . PRO A 1 103 ? -15.645 -6.026 13.562 1.00 98.00 103 PRO A N 1
ATOM 793 C CA . PRO A 1 103 ? -17.035 -5.863 13.992 1.00 98.00 103 PRO A CA 1
ATOM 794 C C . PRO A 1 103 ? -17.658 -4.521 13.581 1.00 98.00 103 PRO A C 1
ATOM 796 O O . PRO A 1 103 ? -18.885 -4.416 13.509 1.00 98.00 103 PRO A O 1
ATOM 799 N N . ASN A 1 104 ? -16.857 -3.481 13.332 1.00 98.62 104 ASN A N 1
ATOM 800 C CA . ASN A 1 104 ? -17.359 -2.193 12.873 1.00 98.62 104 ASN A CA 1
ATOM 801 C C . ASN A 1 104 ? -17.545 -2.191 11.344 1.00 98.62 104 ASN A C 1
ATOM 803 O O . ASN A 1 104 ? -16.583 -2.172 10.578 1.00 98.62 104 ASN A O 1
ATOM 807 N N . ALA A 1 105 ? -18.800 -2.140 10.891 1.00 98.56 105 ALA A N 1
ATOM 808 C CA . ALA A 1 105 ? -19.143 -2.203 9.469 1.00 98.56 105 ALA A CA 1
ATOM 809 C C . ALA A 1 105 ? -18.538 -1.066 8.618 1.00 98.56 105 ALA A C 1
ATOM 811 O O . ALA A 1 105 ? -18.204 -1.292 7.454 1.00 98.56 105 ALA A O 1
ATOM 812 N N . GLU A 1 106 ? -18.374 0.139 9.174 1.00 98.69 106 GLU A N 1
ATOM 813 C CA . GLU A 1 106 ? -17.740 1.260 8.463 1.00 98.69 106 GLU A CA 1
ATOM 814 C C . GLU A 1 106 ? -16.249 0.982 8.241 1.00 98.69 106 GLU A C 1
ATOM 816 O O . GLU A 1 106 ? -15.728 1.165 7.141 1.00 98.69 106 GLU A O 1
ATOM 821 N N . VAL A 1 107 ? -15.574 0.457 9.263 1.00 98.81 107 VAL A N 1
ATOM 822 C CA . VAL A 1 107 ? -14.157 0.087 9.185 1.00 98.81 107 VAL A CA 1
ATOM 823 C C . VAL A 1 107 ? -13.946 -1.083 8.226 1.00 98.81 107 VAL A C 1
ATOM 825 O O . VAL A 1 107 ? -13.055 -1.027 7.377 1.00 98.81 107 VAL A O 1
ATOM 828 N N . ALA A 1 108 ? -14.799 -2.107 8.290 1.00 98.81 108 ALA A N 1
ATOM 829 C CA . ALA A 1 108 ? -14.761 -3.226 7.355 1.00 98.81 108 ALA A CA 1
ATOM 830 C C . ALA A 1 108 ? -14.912 -2.746 5.901 1.00 98.81 108 ALA A C 1
ATOM 832 O O . ALA A 1 108 ? -14.165 -3.179 5.024 1.00 98.81 108 ALA A O 1
ATOM 833 N N . ALA A 1 109 ? -15.816 -1.796 5.634 1.00 98.81 109 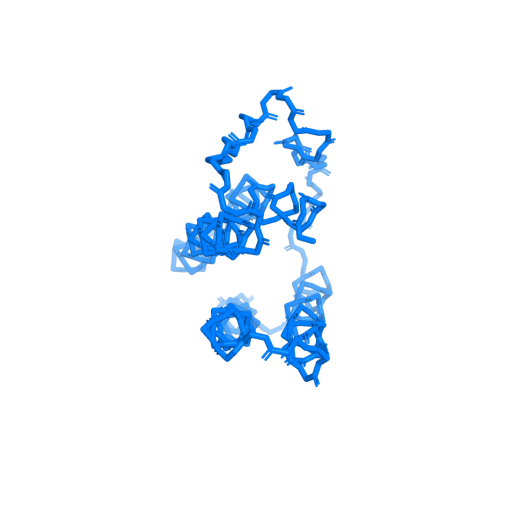ALA A N 1
ATOM 834 C CA . ALA A 1 109 ? -15.999 -1.233 4.298 1.00 98.81 109 ALA A CA 1
ATOM 835 C C . ALA A 1 109 ? -14.755 -0.485 3.781 1.00 98.81 109 ALA A C 1
ATOM 837 O O . ALA A 1 109 ? -14.427 -0.614 2.598 1.00 98.81 109 ALA A O 1
ATOM 838 N N . LEU A 1 110 ? -14.046 0.247 4.651 1.00 98.88 110 LEU A N 1
ATOM 839 C CA . LEU A 1 110 ? -12.781 0.914 4.312 1.00 98.88 110 LEU A CA 1
ATOM 840 C C . LEU A 1 110 ? -11.685 -0.098 3.948 1.00 98.88 110 LEU A C 1
ATOM 842 O O . LEU A 1 110 ? -10.996 0.081 2.946 1.00 98.88 110 LEU A O 1
ATOM 846 N N . LEU A 1 111 ? -11.557 -1.184 4.717 1.00 98.81 111 LEU A N 1
ATOM 847 C CA . LEU A 1 111 ? -10.592 -2.254 4.442 1.00 98.81 111 LEU A CA 1
ATOM 848 C C . LEU A 1 111 ? -10.896 -2.959 3.113 1.00 98.81 111 LEU A C 1
ATOM 850 O O . LEU A 1 111 ? -10.005 -3.130 2.286 1.00 98.81 111 LEU A O 1
ATOM 854 N N . LEU A 1 112 ? -12.166 -3.297 2.864 1.00 98.88 112 LEU A N 1
ATOM 855 C CA . LEU A 1 112 ? -12.601 -3.877 1.590 1.00 98.88 112 LEU A CA 1
ATOM 856 C C . LEU A 1 112 ? -12.356 -2.936 0.410 1.00 98.88 112 LEU A C 1
ATOM 858 O O . LEU A 1 112 ? -12.167 -3.396 -0.715 1.00 98.88 112 LEU A O 1
ATOM 862 N N . GLN A 1 113 ? -12.423 -1.621 0.635 1.00 98.75 113 GLN A N 1
ATOM 863 C CA . GLN A 1 113 ? -12.097 -0.659 -0.404 1.00 98.75 113 GLN A CA 1
ATOM 864 C C . GLN A 1 113 ? -10.629 -0.753 -0.795 1.00 98.75 113 GLN A C 1
ATOM 866 O O . GLN A 1 113 ? -10.393 -0.909 -1.988 1.00 98.75 113 GLN A O 1
ATOM 871 N N . ASN A 1 114 ? -9.704 -0.722 0.170 1.00 98.75 114 ASN A N 1
ATOM 872 C CA . ASN A 1 114 ? -8.274 -0.876 -0.110 1.00 98.75 114 ASN A CA 1
ATOM 873 C C . ASN A 1 114 ? -8.002 -2.184 -0.866 1.00 98.75 114 ASN A C 1
ATOM 875 O O . ASN A 1 114 ? -7.449 -2.136 -1.955 1.00 98.75 114 ASN A O 1
ATOM 879 N N . GLY A 1 115 ? -8.521 -3.329 -0.402 1.00 98.62 115 GLY A N 1
ATOM 880 C CA . GLY A 1 115 ? -8.290 -4.609 -1.093 1.00 98.62 115 GLY A CA 1
ATOM 881 C C . GLY A 1 115 ? -8.764 -4.641 -2.558 1.00 98.62 115 GLY A C 1
ATOM 882 O O . GLY A 1 115 ? -8.092 -5.172 -3.444 1.00 98.62 115 GLY A O 1
ATOM 883 N N . ARG A 1 116 ? -9.881 -3.971 -2.878 1.00 98.69 116 ARG A N 1
ATOM 884 C CA . ARG A 1 116 ? -10.309 -3.819 -4.280 1.00 98.69 116 ARG A CA 1
ATOM 885 C C . ARG A 1 116 ? -9.343 -2.982 -5.118 1.00 98.69 116 ARG A C 1
ATOM 887 O O . ARG A 1 116 ? -9.357 -3.135 -6.339 1.00 98.69 116 ARG A O 1
ATOM 894 N N . GLU A 1 117 ? -8.616 -2.037 -4.530 1.00 98.62 117 GLU A N 1
ATOM 895 C CA . GLU A 1 117 ? -7.632 -1.220 -5.256 1.00 98.62 117 GLU A CA 1
ATOM 896 C C . GLU A 1 117 ? -6.310 -1.976 -5.417 1.00 98.62 117 GLU A C 1
ATOM 898 O O . GLU A 1 117 ? -5.819 -2.009 -6.537 1.00 98.62 117 GLU A O 1
ATOM 903 N N . GLU A 1 118 ? -5.864 -2.733 -4.412 1.00 98.69 118 GLU A N 1
ATOM 904 C CA . GLU A 1 118 ? -4.740 -3.689 -4.516 1.00 98.69 118 GLU A CA 1
ATOM 905 C C . GLU A 1 118 ? -4.923 -4.662 -5.697 1.00 98.69 118 GLU A C 1
ATOM 907 O O . GLU A 1 118 ? -4.038 -4.881 -6.522 1.00 98.69 118 GLU A O 1
ATOM 912 N N . THR A 1 119 ? -6.137 -5.193 -5.884 1.00 98.75 119 THR A N 1
ATOM 913 C CA . THR A 1 119 ? -6.436 -6.022 -7.067 1.00 98.75 119 THR A CA 1
ATOM 914 C C . THR A 1 119 ? -6.197 -5.258 -8.375 1.00 98.75 119 THR A C 1
ATOM 916 O O . THR A 1 119 ? -5.659 -5.809 -9.337 1.00 98.75 119 THR A O 1
ATOM 919 N N . ARG A 1 120 ? -6.585 -3.977 -8.435 1.00 98.69 120 ARG A N 1
ATOM 920 C CA . ARG A 1 120 ? -6.359 -3.139 -9.623 1.00 98.69 120 ARG A CA 1
ATOM 921 C C . ARG A 1 120 ? -4.885 -2.795 -9.795 1.00 98.69 120 ARG A C 1
ATOM 923 O O . ARG A 1 120 ? -4.444 -2.680 -10.933 1.00 98.69 120 ARG A O 1
ATOM 930 N N . HIS A 1 121 ? -4.131 -2.656 -8.710 1.00 98.75 121 HIS A N 1
ATOM 931 C CA . HIS A 1 121 ? -2.692 -2.434 -8.756 1.00 98.75 121 HIS A CA 1
ATOM 932 C C . HIS A 1 121 ? -1.985 -3.623 -9.405 1.00 98.75 121 HIS A C 1
ATOM 934 O O . HIS A 1 121 ? -1.229 -3.420 -10.355 1.00 98.75 121 HIS A O 1
ATOM 940 N N . GLY A 1 122 ? -2.307 -4.854 -8.991 1.00 98.56 122 GLY A N 1
ATOM 941 C CA . GLY A 1 122 ? -1.782 -6.071 -9.616 1.00 98.56 122 GLY A CA 1
ATOM 942 C C . GLY A 1 122 ? -2.120 -6.153 -11.109 1.00 98.56 122 GLY A C 1
ATOM 943 O O . GLY A 1 122 ? -1.227 -6.327 -11.934 1.00 98.56 122 GLY A O 1
ATOM 944 N N . GLN A 1 123 ? -3.380 -5.902 -11.480 1.00 98.69 123 GLN A N 1
ATOM 945 C CA . GLN A 1 123 ? -3.812 -5.849 -12.889 1.00 98.69 123 GLN A CA 1
ATOM 946 C C . GLN A 1 123 ? -3.081 -4.768 -13.696 1.00 98.69 123 GLN A C 1
ATOM 948 O O . GLN A 1 123 ? -2.780 -4.935 -14.877 1.00 98.69 123 GLN A O 1
ATOM 953 N N . ARG A 1 124 ? -2.777 -3.632 -13.066 1.00 98.62 124 ARG A N 1
ATOM 954 C CA . ARG A 1 124 ? -2.018 -2.552 -13.693 1.00 98.62 124 ARG A CA 1
ATOM 955 C C . ARG A 1 124 ? -0.554 -2.950 -13.907 1.00 98.62 124 ARG A C 1
ATOM 957 O O . ARG A 1 124 ? 0.031 -2.585 -14.923 1.00 98.62 124 ARG A O 1
ATOM 964 N N . VAL A 1 125 ? 0.025 -3.743 -1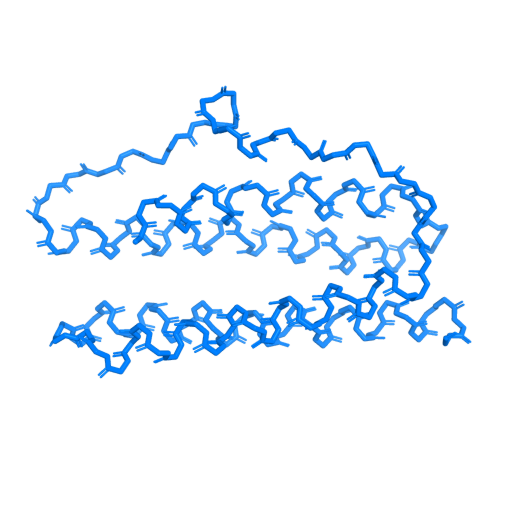3.007 1.00 98.56 125 VAL A N 1
ATOM 965 C CA . VAL A 1 125 ? 1.367 -4.317 -13.192 1.00 98.56 125 VAL A CA 1
ATOM 966 C C . VAL A 1 125 ? 1.369 -5.395 -14.286 1.00 98.56 125 VAL A C 1
ATOM 968 O O . VAL A 1 125 ? 2.330 -5.470 -15.047 1.00 98.56 125 VAL A O 1
ATOM 971 N N . GLU A 1 126 ? 0.295 -6.175 -14.448 1.00 98.44 126 GLU A N 1
ATOM 972 C CA . GLU A 1 126 ? 0.140 -7.087 -15.597 1.00 98.44 126 GLU A CA 1
ATOM 973 C C . GLU A 1 126 ? 0.207 -6.319 -16.928 1.00 98.44 126 GLU A C 1
ATOM 975 O O . GLU A 1 126 ? 0.987 -6.684 -17.807 1.00 98.44 126 GLU A O 1
ATOM 980 N N . GLN A 1 127 ? -0.503 -5.189 -17.038 1.00 98.25 127 GLN A N 1
ATOM 981 C CA . GLN A 1 127 ? -0.432 -4.308 -18.216 1.00 98.25 127 GLN A CA 1
ATOM 982 C C . GLN A 1 127 ? 0.984 -3.762 -18.451 1.00 98.25 127 GLN A C 1
ATOM 984 O O . GLN A 1 127 ? 1.441 -3.666 -19.588 1.00 98.25 127 GLN A O 1
ATOM 989 N N . VAL A 1 128 ? 1.713 -3.426 -17.381 1.00 98.31 128 VAL A N 1
ATOM 990 C CA . VAL A 1 128 ? 3.119 -3.004 -17.481 1.00 98.31 128 VAL A CA 1
ATOM 991 C C . VAL A 1 128 ? 3.985 -4.108 -18.090 1.00 98.31 128 VAL A C 1
ATOM 993 O O . VAL A 1 128 ? 4.798 -3.811 -18.959 1.00 98.31 128 VAL A O 1
ATOM 996 N N . ILE A 1 129 ? 3.812 -5.369 -17.684 1.00 97.38 129 ILE A N 1
ATOM 997 C CA . ILE A 1 129 ? 4.561 -6.501 -18.258 1.00 97.38 129 ILE A CA 1
ATOM 998 C C . ILE A 1 129 ? 4.262 -6.651 -19.756 1.00 97.38 129 ILE A C 1
ATOM 1000 O O . ILE A 1 129 ? 5.190 -6.806 -20.553 1.00 97.38 129 ILE A O 1
ATOM 1004 N N . GLU A 1 130 ? 2.993 -6.549 -20.157 1.00 96.31 130 GLU A N 1
ATOM 1005 C CA . GLU A 1 130 ? 2.591 -6.620 -21.568 1.00 96.31 130 GLU A CA 1
ATOM 1006 C C . GLU A 1 130 ? 3.259 -5.522 -22.411 1.00 96.31 130 GLU A C 1
ATOM 1008 O O . GLU A 1 130 ? 3.806 -5.805 -23.479 1.00 96.31 130 GLU A O 1
ATOM 1013 N N . LEU A 1 131 ? 3.305 -4.284 -21.902 1.00 95.69 131 LEU A N 1
ATOM 1014 C CA . LEU A 1 131 ? 3.969 -3.151 -22.563 1.00 95.69 131 LEU A CA 1
ATOM 1015 C C . LEU A 1 131 ? 5.487 -3.333 -22.720 1.00 95.69 131 LEU A C 1
ATOM 1017 O O . LEU A 1 131 ? 6.099 -2.683 -23.570 1.00 95.69 131 LEU A O 1
ATOM 1021 N N . LEU A 1 132 ? 6.103 -4.197 -21.911 1.00 92.25 132 LEU A N 1
ATOM 1022 C CA . LEU A 1 132 ? 7.534 -4.506 -21.966 1.00 92.25 132 LEU A CA 1
ATOM 1023 C C . LEU A 1 132 ? 7.854 -5.730 -22.840 1.00 92.25 132 LEU A C 1
ATOM 1025 O O . LEU A 1 132 ? 9.028 -6.059 -23.004 1.00 92.25 132 LEU A O 1
ATOM 1029 N N . GLY A 1 133 ? 6.842 -6.364 -23.441 1.00 88.75 133 GLY A N 1
ATOM 1030 C CA . GLY A 1 133 ? 7.011 -7.502 -24.347 1.00 88.75 133 GLY A CA 1
ATOM 1031 C C . GLY A 1 133 ? 6.797 -8.886 -23.724 1.00 88.75 133 GLY A C 1
ATOM 1032 O O . GLY A 1 133 ? 7.073 -9.870 -24.412 1.00 88.75 133 GLY A O 1
ATOM 1033 N N . GLY A 1 134 ? 6.263 -8.964 -22.494 1.00 70.12 134 GLY A N 1
ATOM 1034 C CA . GLY A 1 134 ? 5.885 -10.220 -21.815 1.00 70.12 134 GLY A CA 1
ATOM 1035 C C . GLY A 1 134 ? 6.936 -10.828 -20.886 1.00 70.12 134 GLY A C 1
ATOM 1036 O O . GLY A 1 134 ? 8.115 -10.926 -21.285 1.00 70.12 134 GLY A O 1
#

Radius of gyration: 15.32 Å; chains: 1; bounding box: 37×23×43 Å

Foldseek 3Di:
DLVLLLVLLLQQVQLQLLLVLDPDVLLSVLSNVLSVVSNVLSVLVQVLVCVVPVDHDDRDDLVRRPSSDPPDDDHNDPVVLVVLLVVLLVQLVVLQVVLVVDPDVSSSVSSNVSSVVSNVSSVSSVVSSVVVPD

Sequence (134 aa):
MKLMILLETAGEPLYFGLAEGLSSEEARTLLRQNGREETAHAHRLKKAIEILTGEPYTIPTLDENPYGTPPAMGPVTPELLRGLIQAEFGGDKLYQTYAAHEPNAEVAALLLQNGREETRHGQRVEQVIELLGG

pLDDT: mean 96.57, std 4.11, range [70.12, 98.88]

Secondary structure (DSSP, 8-state):
-HHHHHHHHHHHHHHHHHHHT-S-HHHHHHHHHHHHHHHHHHHHHHHHHHHHHSS--PPPPGGG-TT-S--------HHHHHHHHHHHHHHHHHHHHHHHT-S-HHHHHHHHHHHHHHHHHHHHHHHHHHHTT-